Protein AF-A0A820IT41-F1 (afdb_monomer_lite)

Radius of gyration: 41.05 Å; chains: 1; bounding box: 83×33×156 Å

Secondary structure (DSSP, 8-state):
-----------------------------PPP-THHHHH-TTEEEETTTEEEEHHHHHH--TTSTTHHHHHHHHTTBTTTB-B--GGGSSSTTSHHHHHHHSHHHHHHHHHHHHHHHH--HHHHHHHHHHHHHHHHHHHHHHHHHHHHHHHHTT-TT-S--HHHHHHH--

Organism: NCBI:txid433720

pLDDT: mean 75.23, std 19.8, range [31.2, 95.31]

Foldseek 3Di:
DDDDDDDDDDDDDPDPPPPPPPPPPPVPQDFDDPVLCVVQVQWDQDPVAATAGNLLQVQQDPPPPCNVVCCVVVVCERHPHHDTRCVQQDDCRRPSNVCCPDPSNVVSVVVVVVDVVVPDPVVVVVVVVVVVVVVVVVVVVVVVVVVVVCVVQVNPDDPDCPSVVVVVVD

Sequence (170 aa):
DTPSNINDNTPSNINDNNPLTTTANDSKKRTYQKWYSDSVSWLLYEPNKGGFCRICRDYWKPTTPTYPEMISKTKGAFIMYPFNNWKQAPGPLGRLQKHQDSCYHKIAVENLSFRQQEGSVLQQLFNVNELERQENRERFADLLDAAYFLFKQELPHTTLYSPLLNLLTM

Structure (mmCIF, N/CA/C/O backbone):
data_AF-A0A820IT41-F1
#
_entry.id   AF-A0A820IT41-F1
#
loop_
_atom_site.group_PDB
_atom_site.id
_atom_site.type_symbol
_atom_site.label_atom_id
_atom_site.label_alt_id
_atom_site.label_comp_id
_atom_site.label_asym_id
_atom_site.label_entity_id
_atom_site.label_seq_id
_atom_site.pdbx_PDB_ins_code
_atom_site.Cartn_x
_atom_site.Cartn_y
_atom_site.Cartn_z
_atom_site.occupancy
_atom_site.B_iso_or_equiv
_atom_site.auth_seq_id
_atom_site.auth_comp_id
_atom_site.auth_asym_id
_atom_site.auth_atom_id
_atom_site.pdbx_PDB_model_num
ATOM 1 N N . ASP A 1 1 ? -38.675 -19.968 92.714 1.00 40.75 1 ASP A N 1
ATOM 2 C CA . ASP A 1 1 ? -39.930 -19.335 92.270 1.00 40.75 1 ASP A CA 1
ATOM 3 C C . ASP A 1 1 ? -39.841 -18.906 90.813 1.00 40.75 1 ASP A C 1
ATOM 5 O O . ASP A 1 1 ? -39.199 -17.920 90.481 1.00 40.75 1 ASP A O 1
ATOM 9 N N . THR A 1 2 ? -40.414 -19.721 89.930 1.00 34.22 2 THR A N 1
ATOM 10 C CA . THR A 1 2 ? -40.831 -19.360 88.560 1.00 34.22 2 THR A CA 1
ATOM 11 C C . THR A 1 2 ? -41.966 -18.321 88.621 1.00 34.22 2 THR A C 1
ATOM 13 O O . THR A 1 2 ? -42.714 -18.353 89.600 1.00 34.22 2 THR A O 1
ATOM 16 N N . PRO A 1 3 ? -42.147 -17.432 87.616 1.00 40.62 3 PRO A N 1
ATOM 17 C CA . PRO A 1 3 ? -42.509 -17.874 86.264 1.00 40.62 3 PRO A CA 1
ATOM 18 C C . PRO A 1 3 ? -41.844 -17.142 85.076 1.00 40.62 3 PRO A C 1
ATOM 20 O O . PRO A 1 3 ? -41.800 -15.923 84.995 1.00 40.62 3 PRO A O 1
ATOM 23 N N . SER A 1 4 ? -41.379 -17.973 84.133 1.00 31.20 4 SER A N 1
ATOM 24 C CA . SER A 1 4 ? -41.543 -17.910 82.667 1.00 31.20 4 SER A CA 1
ATOM 25 C C . SER A 1 4 ? -41.590 -16.558 81.938 1.00 31.20 4 SER A C 1
ATOM 27 O O . SER A 1 4 ? -42.597 -15.861 82.002 1.00 31.20 4 SER A O 1
ATOM 29 N N . ASN A 1 5 ? -40.634 -16.348 81.023 1.00 31.41 5 ASN A N 1
ATOM 30 C CA . ASN A 1 5 ? -40.930 -16.434 79.584 1.00 31.41 5 ASN A CA 1
ATOM 31 C C . ASN A 1 5 ? -39.638 -16.658 78.771 1.00 31.41 5 ASN A C 1
ATOM 33 O O . ASN A 1 5 ? -38.716 -15.849 78.839 1.00 31.41 5 ASN A O 1
ATOM 37 N N . ILE A 1 6 ? -39.577 -17.758 78.019 1.00 37.78 6 ILE A N 1
ATOM 38 C CA . ILE A 1 6 ? -38.550 -18.051 77.011 1.00 37.78 6 ILE A CA 1
ATOM 39 C C . ILE A 1 6 ? -39.278 -18.067 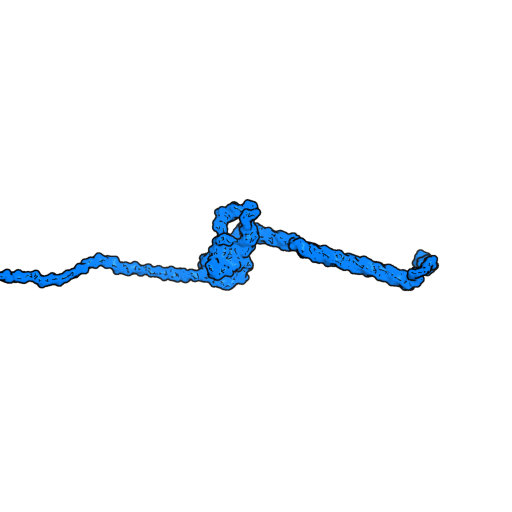75.670 1.00 37.78 6 ILE A C 1
ATOM 41 O O . ILE A 1 6 ? -40.240 -18.815 75.515 1.00 37.78 6 ILE A O 1
ATOM 45 N N . ASN A 1 7 ? -38.797 -17.281 74.709 1.00 38.00 7 ASN A N 1
ATOM 46 C CA . ASN A 1 7 ? -38.552 -17.820 73.378 1.00 38.00 7 ASN A CA 1
ATOM 47 C C . ASN A 1 7 ? -37.518 -16.979 72.627 1.00 38.00 7 ASN A C 1
ATOM 49 O O . ASN A 1 7 ? -37.719 -15.799 72.344 1.00 38.00 7 ASN A O 1
ATOM 53 N N . ASP A 1 8 ? -36.421 -17.664 72.321 1.00 33.84 8 ASP A N 1
ATOM 54 C CA . ASP A 1 8 ? -35.411 -17.337 71.330 1.00 33.84 8 ASP A CA 1
ATOM 55 C C . ASP A 1 8 ? -36.025 -17.172 69.931 1.00 33.84 8 ASP A C 1
ATOM 57 O O . ASP A 1 8 ? -36.916 -17.930 69.540 1.00 33.84 8 ASP A O 1
ATOM 61 N N . ASN A 1 9 ? -35.501 -16.235 69.137 1.00 34.66 9 ASN A N 1
ATOM 62 C CA . ASN A 1 9 ? -34.717 -16.551 67.934 1.00 34.66 9 ASN A CA 1
ATOM 63 C C . ASN A 1 9 ? -34.417 -15.301 67.080 1.00 34.66 9 ASN A C 1
ATOM 65 O O . ASN A 1 9 ? -35.155 -14.322 67.042 1.00 34.66 9 ASN A O 1
ATOM 69 N N . THR A 1 10 ? -33.270 -15.399 66.421 1.00 41.50 10 THR A N 1
ATOM 70 C CA . THR A 1 10 ? -32.426 -14.454 65.669 1.00 41.50 10 THR A CA 1
ATOM 71 C C . THR A 1 10 ? -33.075 -13.820 64.399 1.00 41.50 10 THR A C 1
ATOM 73 O O . THR A 1 10 ? -34.257 -14.023 64.139 1.00 41.50 10 THR A O 1
ATOM 76 N N . PRO A 1 11 ? -32.370 -12.973 63.610 1.00 40.81 11 PRO A N 1
ATOM 77 C CA . PRO A 1 11 ? -32.806 -11.633 63.223 1.00 40.81 11 PRO A CA 1
ATOM 78 C C . PRO A 1 11 ? -33.394 -11.551 61.799 1.00 40.81 11 PRO A C 1
ATOM 80 O O . PRO A 1 11 ? -32.858 -12.115 60.849 1.00 40.81 11 PRO A O 1
ATOM 83 N N . SER A 1 12 ? -34.442 -10.750 61.606 1.00 33.97 12 SER A N 1
ATOM 84 C CA . SER A 1 12 ? -34.948 -10.416 60.265 1.00 33.97 12 SER A CA 1
ATOM 85 C C . SER A 1 12 ? -34.435 -9.040 59.844 1.00 33.97 12 SER A C 1
ATOM 87 O O . SER A 1 12 ? -35.077 -8.021 60.080 1.00 33.97 12 SER A O 1
ATOM 89 N N . ASN A 1 13 ? -33.238 -9.016 59.254 1.00 35.03 13 ASN A N 1
ATOM 90 C CA . ASN A 1 13 ? -32.708 -7.857 58.542 1.00 35.03 13 ASN A CA 1
ATOM 91 C C . ASN A 1 13 ? -33.400 -7.791 57.171 1.00 35.03 13 ASN A C 1
ATOM 93 O O . ASN A 1 13 ? -33.159 -8.637 56.308 1.00 35.03 13 ASN A O 1
ATOM 97 N N . ILE A 1 14 ? -34.306 -6.829 57.005 1.00 37.75 14 ILE A N 1
ATOM 98 C CA . ILE A 1 14 ? -34.959 -6.517 55.733 1.00 37.75 14 ILE A CA 1
ATOM 99 C C . ILE A 1 14 ? -33.889 -5.877 54.848 1.00 37.75 14 ILE A C 1
ATOM 101 O O . ILE A 1 14 ? -33.578 -4.699 54.982 1.00 37.75 14 ILE A O 1
ATOM 105 N N . ASN A 1 15 ? -33.277 -6.688 53.989 1.00 37.91 15 ASN A N 1
ATOM 106 C CA . ASN A 1 15 ? -32.424 -6.213 52.913 1.00 37.91 15 ASN A CA 1
ATOM 107 C C . ASN A 1 15 ? -33.273 -6.245 51.638 1.00 37.91 15 ASN A C 1
ATOM 109 O O . ASN A 1 15 ? -33.666 -7.322 51.181 1.00 37.91 15 ASN A O 1
ATOM 113 N N . ASP A 1 16 ? -33.593 -5.063 51.113 1.00 35.12 16 ASP A N 1
ATOM 114 C CA . ASP A 1 16 ? -34.365 -4.849 49.890 1.00 35.12 16 ASP A CA 1
ATOM 115 C C . ASP A 1 16 ? -33.629 -5.431 48.671 1.00 35.12 16 ASP A C 1
ATOM 117 O O . ASP A 1 16 ? -32.935 -4.741 47.926 1.00 35.12 16 ASP A O 1
ATOM 121 N N . ASN A 1 17 ? -33.792 -6.733 48.442 1.00 37.03 17 ASN A N 1
ATOM 122 C CA . ASN A 1 17 ? -33.398 -7.391 47.204 1.00 37.03 17 ASN A CA 1
ATOM 123 C C . ASN A 1 17 ? -34.535 -7.261 46.189 1.00 37.03 17 ASN A C 1
ATOM 125 O O . ASN A 1 17 ? -35.245 -8.223 45.899 1.00 37.03 17 ASN A O 1
ATOM 129 N N . ASN A 1 18 ? -34.688 -6.067 45.620 1.00 37.47 18 ASN A N 1
ATOM 130 C CA . ASN A 1 18 ? -35.330 -5.951 44.317 1.00 37.47 18 ASN A CA 1
ATOM 131 C C . ASN A 1 18 ? -34.357 -6.546 43.286 1.00 37.47 18 ASN A C 1
ATOM 133 O O . ASN A 1 18 ? -33.245 -6.023 43.145 1.00 37.47 18 ASN A O 1
ATOM 137 N N . PRO A 1 19 ? -34.714 -7.614 42.547 1.00 37.38 19 PRO A N 1
ATOM 138 C CA . PRO A 1 19 ? -33.898 -8.045 41.434 1.00 37.38 19 PRO A CA 1
ATOM 139 C C . PRO A 1 19 ? -34.026 -6.962 40.370 1.00 37.38 19 PRO A C 1
ATOM 141 O O . PRO A 1 19 ? -35.026 -6.865 39.660 1.00 37.38 19 PRO A O 1
ATOM 144 N N . LEU A 1 20 ? -32.999 -6.118 40.291 1.00 37.16 20 LEU A N 1
ATOM 145 C CA . LEU A 1 20 ? -32.732 -5.265 39.152 1.00 37.16 20 LEU A CA 1
ATOM 146 C C . LEU A 1 20 ? -32.662 -6.197 37.940 1.00 37.16 20 LEU A C 1
ATOM 148 O O . LEU A 1 20 ? -31.621 -6.802 37.673 1.00 37.16 20 LEU A O 1
ATOM 152 N N . THR A 1 21 ? -33.783 -6.355 37.234 1.00 35.62 21 THR A N 1
ATOM 153 C CA . THR A 1 21 ? -33.847 -6.976 35.914 1.00 35.62 21 THR A CA 1
ATOM 154 C C . THR A 1 21 ? -33.060 -6.083 34.975 1.00 35.62 21 THR A C 1
ATOM 156 O O . THR A 1 21 ? -33.591 -5.264 34.228 1.00 35.62 21 THR A O 1
ATOM 159 N N . THR A 1 22 ? -31.746 -6.234 35.062 1.00 36.88 22 THR A N 1
ATOM 160 C CA . THR A 1 22 ? -30.800 -5.844 34.047 1.00 36.88 22 THR A CA 1
ATOM 161 C C . THR A 1 22 ? -31.165 -6.738 32.881 1.00 36.88 22 THR A C 1
ATOM 163 O O . THR A 1 22 ? -30.784 -7.906 32.840 1.00 36.88 22 THR A O 1
ATOM 166 N N . THR A 1 23 ? -31.976 -6.228 31.955 1.00 37.16 23 THR A N 1
ATOM 167 C CA . THR A 1 23 ? -32.021 -6.785 30.610 1.00 37.16 23 THR A CA 1
ATOM 168 C C . THR A 1 23 ? -30.597 -6.673 30.097 1.00 37.16 23 THR A C 1
ATOM 170 O O . THR A 1 23 ? -30.162 -5.610 29.644 1.00 37.16 23 THR A O 1
ATOM 173 N N . ALA A 1 24 ? -29.840 -7.752 30.277 1.00 39.38 24 ALA A N 1
ATOM 174 C CA . ALA A 1 24 ? -28.567 -7.962 29.645 1.00 39.38 24 ALA A CA 1
ATOM 175 C C . ALA A 1 24 ? -28.850 -7.884 28.148 1.00 39.38 24 ALA A C 1
ATOM 177 O O . ALA A 1 24 ? -29.255 -8.850 27.507 1.00 39.38 24 ALA A O 1
ATOM 178 N N . ASN A 1 25 ? -28.670 -6.690 27.585 1.00 42.75 25 ASN A N 1
ATOM 179 C CA . ASN A 1 25 ? -28.305 -6.554 26.195 1.00 42.75 25 ASN A CA 1
ATOM 180 C C . ASN A 1 25 ? -26.944 -7.238 26.080 1.00 42.75 25 ASN A C 1
ATOM 182 O O . ASN A 1 25 ? -25.899 -6.580 26.106 1.00 42.75 25 ASN A O 1
ATOM 186 N N . ASP A 1 26 ? -26.968 -8.570 25.985 1.00 46.66 26 ASP A N 1
ATOM 187 C CA . ASP A 1 26 ? -25.870 -9.409 25.539 1.00 46.66 26 ASP A CA 1
ATOM 188 C C . ASP A 1 26 ? -25.590 -9.005 24.101 1.00 46.66 26 ASP A C 1
ATOM 190 O O . ASP A 1 26 ? -26.004 -9.610 23.109 1.00 46.66 26 ASP A O 1
ATOM 194 N N . SER A 1 27 ? -24.915 -7.871 23.987 1.00 55.28 27 SER A N 1
ATOM 195 C CA . SER A 1 27 ? -24.459 -7.314 22.746 1.00 55.28 27 SER A CA 1
ATOM 196 C C . SER A 1 27 ? -23.329 -8.234 22.297 1.00 55.28 27 SER A C 1
ATOM 198 O O . SER A 1 27 ? -22.152 -7.957 22.540 1.00 55.28 27 SER A O 1
ATOM 200 N N . LYS A 1 28 ? -23.690 -9.371 21.686 1.00 57.53 28 LYS A N 1
ATOM 201 C CA . LYS A 1 28 ? -22.761 -10.369 21.152 1.00 57.53 28 LYS A CA 1
ATOM 202 C C . LYS A 1 28 ? -21.621 -9.624 20.476 1.00 57.53 28 LYS A C 1
ATOM 204 O O . LYS A 1 28 ? -21.845 -8.877 19.517 1.00 57.53 28 LYS A O 1
ATOM 209 N N . LYS A 1 29 ? -20.413 -9.714 21.046 1.00 62.50 29 LYS A N 1
ATOM 210 C CA . LYS A 1 29 ? -19.216 -9.125 20.445 1.00 62.50 29 LYS A CA 1
ATOM 211 C C . LYS A 1 29 ? -19.110 -9.739 19.057 1.00 62.50 29 LYS A C 1
ATOM 213 O O . LYS A 1 29 ? -18.839 -10.926 18.941 1.00 62.50 29 LYS A O 1
ATOM 218 N N . ARG A 1 30 ? -19.402 -8.955 18.009 1.00 74.12 30 ARG A N 1
ATOM 219 C CA . ARG A 1 30 ? -19.097 -9.398 16.650 1.00 74.12 30 ARG A CA 1
ATOM 220 C C . ARG A 1 30 ? -17.598 -9.669 16.630 1.00 74.12 30 ARG A C 1
ATOM 222 O O . ARG A 1 30 ? -16.818 -8.851 17.123 1.00 74.12 30 ARG A O 1
ATOM 229 N N . THR A 1 31 ? -17.233 -10.840 16.144 1.00 85.25 31 THR A N 1
ATOM 230 C CA . THR A 1 31 ? -15.853 -11.254 15.925 1.00 85.25 31 THR A CA 1
ATOM 231 C C . THR A 1 31 ? -15.452 -10.924 14.494 1.00 85.25 31 THR A C 1
ATOM 233 O O . THR A 1 31 ? -16.277 -10.499 13.677 1.00 85.25 31 THR A O 1
ATOM 236 N N . TYR A 1 32 ? -14.166 -11.089 14.199 1.00 88.62 32 TYR A N 1
ATOM 237 C CA . TYR A 1 32 ? -13.678 -11.044 12.832 1.00 88.62 32 TYR A CA 1
ATOM 238 C C . TYR A 1 32 ? -14.437 -12.054 11.961 1.00 88.62 32 TYR A C 1
ATOM 240 O O . TYR A 1 32 ? -14.722 -13.174 12.383 1.00 88.62 32 TYR A O 1
ATOM 248 N N . GLN A 1 33 ? -14.756 -11.643 10.739 1.00 88.94 33 GLN A N 1
ATOM 249 C CA . GLN A 1 33 ? -15.342 -12.483 9.705 1.00 88.94 33 GLN A CA 1
ATOM 250 C C . GLN A 1 33 ? -14.442 -12.400 8.475 1.00 88.94 33 GLN A C 1
ATOM 252 O O . GLN A 1 33 ? -13.997 -11.313 8.113 1.00 88.94 33 GLN A O 1
ATOM 257 N N . LYS A 1 34 ? -14.168 -13.545 7.841 1.00 87.44 34 LYS A N 1
ATOM 258 C CA . LYS A 1 34 ? -13.185 -13.647 6.750 1.00 87.44 34 LYS A CA 1
ATOM 259 C C . LYS A 1 34 ? -13.476 -12.695 5.585 1.00 87.44 34 LYS A C 1
ATOM 261 O O . LYS A 1 34 ? -12.553 -12.076 5.070 1.00 87.44 34 LYS A O 1
ATOM 266 N N . TRP A 1 35 ? -14.756 -12.495 5.272 1.00 88.06 35 TRP A N 1
ATOM 267 C CA . TRP A 1 35 ? -15.182 -11.592 4.206 1.00 88.06 35 TRP A CA 1
ATOM 268 C C . TRP A 1 35 ? -14.731 -10.140 4.413 1.00 88.06 35 TRP A C 1
ATOM 270 O O . TRP A 1 35 ? -14.639 -9.408 3.434 1.00 88.06 35 TRP A O 1
ATOM 280 N N . TYR A 1 36 ? -14.405 -9.702 5.641 1.00 89.19 36 TYR A N 1
ATOM 281 C CA . TYR A 1 36 ? -13.828 -8.370 5.843 1.00 89.19 36 TYR A CA 1
ATOM 282 C C . TYR A 1 36 ? -12.518 -8.218 5.070 1.00 89.19 36 TYR A C 1
ATOM 284 O O . TYR A 1 36 ? -12.354 -7.224 4.371 1.00 89.19 36 TYR A O 1
ATOM 292 N N . SER A 1 37 ? -11.620 -9.203 5.146 1.00 85.81 37 SER A N 1
ATOM 293 C CA . SER A 1 37 ? -10.369 -9.186 4.379 1.00 85.81 37 SER A CA 1
ATOM 294 C C . SER A 1 37 ? -10.591 -9.411 2.885 1.00 85.81 37 SER A C 1
ATOM 296 O O . SER A 1 37 ? -9.833 -8.872 2.087 1.00 85.81 37 SER A O 1
ATOM 298 N N . ASP A 1 38 ? -11.651 -10.126 2.496 1.00 86.81 38 ASP A N 1
ATOM 299 C CA . ASP A 1 38 ? -12.011 -10.272 1.078 1.00 86.81 38 ASP A CA 1
ATOM 300 C C . ASP A 1 38 ? -12.525 -8.940 0.492 1.00 86.81 38 ASP A C 1
ATOM 302 O O . ASP A 1 38 ? -12.230 -8.600 -0.649 1.00 86.81 38 ASP A O 1
ATOM 306 N N . SER A 1 39 ? -13.260 -8.152 1.287 1.00 86.06 39 SER A N 1
ATOM 307 C CA . SER A 1 39 ? -13.780 -6.835 0.883 1.00 86.06 39 SER A CA 1
ATOM 308 C C . SER A 1 39 ? -12.755 -5.703 0.989 1.00 86.06 39 SER A C 1
ATOM 310 O O . SER A 1 39 ? -12.887 -4.6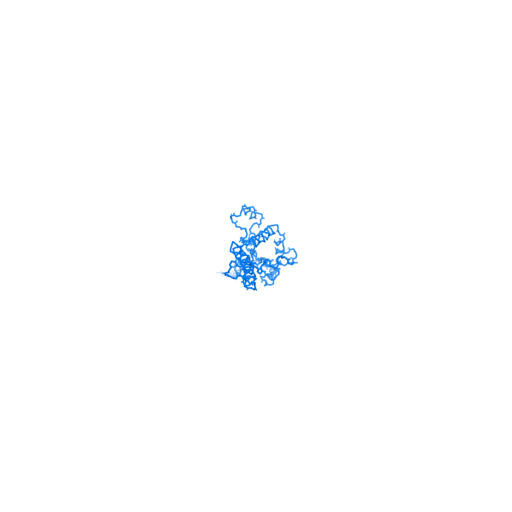83 0.316 1.00 86.06 39 SER A O 1
ATOM 312 N N . VAL A 1 40 ? -11.738 -5.865 1.839 1.00 89.50 40 VAL A N 1
ATOM 313 C CA . VAL A 1 40 ? -10.769 -4.821 2.177 1.00 89.50 40 VAL A CA 1
ATOM 314 C C . VAL A 1 40 ? -9.355 -5.391 2.088 1.00 89.50 40 VAL A C 1
ATOM 316 O O . VAL A 1 40 ? -8.825 -5.950 3.049 1.00 89.50 40 VAL A O 1
ATOM 319 N N . SER A 1 41 ? -8.715 -5.200 0.933 1.00 89.50 41 SER A N 1
ATOM 320 C CA . SER A 1 41 ? -7.426 -5.821 0.582 1.00 89.50 41 SER A CA 1
ATOM 321 C C . SER A 1 41 ? -6.250 -5.441 1.491 1.00 89.50 41 SER A C 1
ATOM 323 O O . SER A 1 41 ? -5.267 -6.176 1.580 1.00 89.50 41 SER A O 1
ATOM 325 N N . TRP A 1 42 ? -6.326 -4.305 2.190 1.00 93.50 42 TRP A N 1
ATOM 326 C CA . TRP A 1 42 ? -5.284 -3.855 3.117 1.00 93.50 42 TRP A CA 1
ATOM 327 C C . TRP A 1 42 ? -5.409 -4.449 4.529 1.00 93.50 42 TRP A C 1
ATOM 329 O O . TRP A 1 42 ? -4.476 -4.297 5.329 1.00 93.50 42 TRP A O 1
ATOM 339 N N . LEU A 1 43 ? -6.538 -5.090 4.861 1.00 94.62 43 LEU A N 1
ATOM 340 C CA . LEU A 1 43 ? -6.831 -5.582 6.206 1.00 94.62 43 LEU A CA 1
ATOM 341 C C . LEU A 1 43 ? -6.067 -6.877 6.503 1.00 94.62 43 LEU A C 1
ATOM 343 O O . LEU A 1 43 ? -6.370 -7.943 5.966 1.00 94.62 43 LEU A O 1
ATOM 347 N N . LEU A 1 44 ? -5.131 -6.790 7.443 1.00 93.56 44 LEU A N 1
ATOM 348 C CA . LEU A 1 44 ? -4.410 -7.925 8.004 1.00 93.56 44 LEU A CA 1
ATOM 349 C C . LEU A 1 44 ? -5.028 -8.306 9.352 1.00 93.56 44 LEU A C 1
ATOM 351 O O . LEU A 1 44 ? -4.990 -7.512 10.288 1.00 93.56 44 LEU A O 1
ATOM 355 N N . TYR A 1 45 ? -5.566 -9.516 9.477 1.00 93.62 45 TYR A N 1
ATOM 356 C CA . TYR A 1 45 ? -6.073 -10.018 10.753 1.00 93.62 45 TYR A CA 1
ATOM 357 C C . TYR A 1 45 ? -5.045 -10.915 11.447 1.00 93.62 45 TYR A C 1
ATOM 359 O O . TYR A 1 45 ? -4.623 -11.931 10.901 1.00 93.62 45 TYR A O 1
ATOM 367 N N . GLU A 1 46 ? -4.674 -10.554 12.674 1.00 92.31 46 GLU A N 1
ATOM 368 C CA . GLU A 1 46 ? -3.863 -11.382 13.567 1.00 92.31 46 GLU A CA 1
ATOM 369 C C . GLU A 1 46 ? -4.780 -11.941 14.677 1.00 92.31 46 GLU A C 1
ATOM 371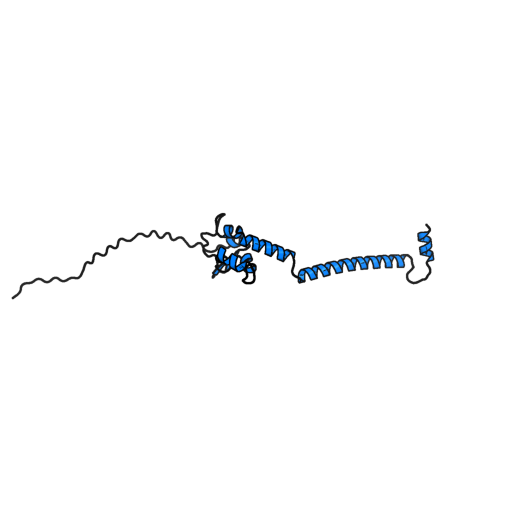 O O . GLU A 1 46 ? -5.266 -11.148 15.490 1.00 92.31 46 GLU A O 1
ATOM 376 N N . PRO A 1 47 ? -5.022 -13.269 14.761 1.00 86.75 47 PRO A N 1
ATOM 377 C CA . PRO A 1 47 ? -6.041 -13.864 15.641 1.00 86.75 47 PRO A CA 1
ATOM 378 C C . PRO A 1 47 ? -6.002 -13.406 17.103 1.00 86.75 47 PRO A C 1
ATOM 380 O O . PRO A 1 47 ? -7.045 -13.176 17.710 1.00 86.75 47 PRO A O 1
ATOM 383 N N . ASN A 1 48 ? -4.798 -13.201 17.641 1.00 86.31 48 ASN A N 1
ATOM 384 C CA . ASN A 1 48 ? -4.579 -12.843 19.044 1.00 86.31 48 ASN A CA 1
ATOM 385 C C . ASN A 1 48 ? -4.434 -11.333 19.288 1.00 86.31 48 ASN A C 1
ATOM 387 O O . ASN A 1 48 ? -4.277 -10.917 20.433 1.00 86.31 48 ASN A O 1
ATOM 391 N N . LYS A 1 49 ? -4.448 -10.508 18.235 1.00 89.38 49 LYS A N 1
ATOM 392 C CA . LYS A 1 49 ? -4.238 -9.057 18.356 1.00 89.38 49 LYS A CA 1
ATOM 393 C C . LYS A 1 49 ? -5.404 -8.244 17.807 1.00 89.38 49 LYS A C 1
ATOM 395 O O . LYS A 1 49 ? -5.810 -7.284 18.457 1.00 89.38 49 LYS A O 1
ATOM 400 N N . GLY A 1 50 ? -5.933 -8.621 16.643 1.00 91.75 50 GLY A N 1
ATOM 401 C CA . GLY A 1 50 ? -6.993 -7.911 15.930 1.00 91.75 50 GLY A CA 1
ATOM 402 C C . GLY A 1 50 ? -6.616 -7.541 14.496 1.00 91.75 50 GLY A C 1
ATOM 403 O O . GLY A 1 50 ? -5.724 -8.136 13.895 1.00 91.75 50 GLY A O 1
ATOM 404 N N . GLY A 1 51 ? -7.337 -6.573 13.933 1.00 93.94 51 GLY A N 1
ATOM 405 C CA . GLY A 1 51 ? -7.145 -6.086 12.568 1.00 93.94 51 GLY A CA 1
ATOM 406 C C . GLY A 1 51 ? -6.130 -4.947 12.471 1.00 93.94 51 GLY A C 1
ATOM 407 O O . GLY A 1 51 ? -6.222 -3.956 13.192 1.00 93.94 51 GLY A O 1
ATOM 408 N N . PHE A 1 52 ? -5.207 -5.052 11.529 1.00 95.31 52 PHE A N 1
ATOM 409 C CA . PHE A 1 52 ? -4.230 -4.029 11.176 1.00 95.31 52 PHE A CA 1
ATOM 410 C C . PHE A 1 52 ? -4.380 -3.625 9.716 1.00 95.31 52 PHE A C 1
ATOM 412 O O . PHE A 1 52 ? -4.942 -4.357 8.903 1.00 95.31 52 PHE A O 1
ATOM 419 N N . CYS A 1 53 ? -3.825 -2.469 9.374 1.00 95.12 53 CYS A N 1
ATOM 420 C CA . CYS A 1 53 ? -3.637 -2.073 7.994 1.00 95.12 53 CYS A CA 1
ATOM 421 C C . CYS A 1 53 ? -2.204 -2.364 7.570 1.00 95.12 53 CYS A C 1
ATOM 423 O O . CYS A 1 53 ? -1.268 -1.721 8.050 1.00 95.12 53 CYS A O 1
ATOM 425 N N . ARG A 1 54 ? -2.034 -3.326 6.655 1.00 93.94 54 ARG A N 1
ATOM 426 C CA . ARG A 1 54 ? -0.716 -3.719 6.142 1.00 93.94 54 ARG A CA 1
ATOM 427 C C . ARG A 1 54 ? 0.011 -2.530 5.511 1.00 93.94 54 ARG A C 1
ATOM 429 O O . ARG A 1 54 ? 1.155 -2.266 5.853 1.00 93.94 54 ARG A O 1
ATOM 436 N N . ILE A 1 55 ? -0.687 -1.776 4.660 1.00 93.75 55 ILE A N 1
ATOM 437 C CA . ILE A 1 55 ? -0.124 -0.635 3.923 1.00 93.75 55 ILE A CA 1
ATOM 438 C C . ILE A 1 55 ? 0.362 0.445 4.893 1.00 93.75 55 ILE A C 1
ATOM 440 O O . ILE A 1 55 ? 1.510 0.881 4.833 1.00 93.75 55 ILE A O 1
ATOM 444 N N . CYS A 1 56 ? -0.493 0.844 5.836 1.00 93.88 56 CYS A N 1
ATOM 445 C CA . CYS A 1 56 ? -0.139 1.857 6.820 1.00 93.88 56 CYS A CA 1
ATOM 446 C C . CYS A 1 56 ? 0.998 1.394 7.736 1.00 93.88 56 CYS A C 1
ATOM 448 O O . CYS A 1 56 ? 1.872 2.197 8.047 1.00 93.88 56 CYS A O 1
ATOM 450 N N . ARG A 1 57 ? 1.020 0.121 8.146 1.00 91.94 57 ARG A N 1
ATOM 451 C CA . ARG A 1 57 ? 2.090 -0.427 8.991 1.00 91.94 57 ARG A CA 1
ATOM 452 C C . ARG A 1 57 ? 3.445 -0.446 8.283 1.00 91.94 57 ARG A C 1
ATOM 454 O O . ARG A 1 57 ? 4.465 -0.188 8.917 1.00 91.94 57 ARG A O 1
ATOM 461 N N . ASP A 1 58 ? 3.452 -0.726 6.985 1.00 90.12 58 ASP A N 1
ATOM 462 C CA . ASP A 1 58 ? 4.681 -0.782 6.193 1.00 90.12 58 ASP A CA 1
ATOM 463 C C . ASP A 1 58 ? 5.220 0.620 5.860 1.00 90.12 58 ASP A C 1
ATOM 465 O O . ASP A 1 58 ? 6.438 0.814 5.793 1.00 90.12 58 ASP A O 1
ATOM 469 N N . TYR A 1 59 ? 4.334 1.602 5.673 1.00 90.56 59 TYR A N 1
ATOM 470 C CA . TYR A 1 59 ? 4.706 2.970 5.306 1.00 90.56 59 TYR A CA 1
ATOM 471 C C . TYR A 1 59 ? 5.068 3.854 6.511 1.00 90.56 59 TYR A C 1
ATOM 473 O O . TYR A 1 59 ? 6.082 4.558 6.502 1.00 90.56 59 TYR A O 1
ATOM 481 N N . TRP A 1 60 ? 4.251 3.825 7.563 1.00 91.75 60 TRP A N 1
ATOM 482 C CA . TRP A 1 60 ? 4.406 4.695 8.724 1.00 91.75 60 TRP A CA 1
ATOM 483 C C . TRP A 1 60 ? 5.363 4.081 9.743 1.00 91.75 60 TRP A C 1
ATOM 485 O O . TRP A 1 60 ? 4.948 3.415 10.691 1.00 91.75 60 TRP A O 1
ATOM 495 N N . LYS A 1 61 ? 6.657 4.332 9.551 1.00 89.12 61 LYS A N 1
ATOM 496 C CA . LYS A 1 61 ? 7.721 3.906 10.467 1.00 89.12 61 LYS A CA 1
ATOM 497 C C . LYS A 1 61 ? 8.255 5.098 11.261 1.00 89.12 61 LYS A C 1
ATOM 499 O O . LYS A 1 61 ? 8.169 6.218 10.767 1.00 89.12 61 LYS A O 1
ATOM 504 N N . PRO A 1 62 ? 8.891 4.882 12.426 1.00 87.69 62 PRO A N 1
ATOM 505 C CA . PRO A 1 62 ? 9.540 5.955 13.186 1.00 87.69 62 PRO A CA 1
ATOM 506 C C . PRO A 1 62 ? 10.558 6.781 12.386 1.00 87.69 62 PRO A C 1
ATOM 508 O O . PRO A 1 62 ? 10.838 7.918 12.737 1.00 87.69 62 PRO A O 1
ATOM 511 N N . THR A 1 63 ? 11.097 6.219 11.302 1.00 85.38 63 THR A N 1
ATOM 512 C CA . THR A 1 63 ? 12.023 6.887 10.380 1.00 85.38 63 THR A CA 1
ATOM 513 C C . THR A 1 63 ? 11.336 7.830 9.389 1.00 85.38 63 THR A C 1
ATOM 515 O O . THR A 1 63 ? 12.014 8.597 8.714 1.00 85.38 63 THR A O 1
ATOM 518 N N . THR A 1 64 ? 10.011 7.761 9.240 1.00 84.75 64 THR A N 1
ATOM 519 C CA . THR A 1 64 ? 9.253 8.632 8.336 1.00 84.75 64 THR A CA 1
ATOM 520 C C . THR A 1 64 ? 9.101 10.012 8.994 1.00 84.75 64 THR A C 1
ATOM 522 O O . THR A 1 64 ? 8.573 10.077 10.104 1.00 84.75 64 THR A O 1
ATOM 525 N N . PRO A 1 65 ? 9.495 11.129 8.348 1.00 86.31 65 PRO A N 1
ATOM 526 C CA . PRO A 1 65 ? 9.503 12.459 8.977 1.00 86.31 65 PRO A CA 1
ATOM 527 C C . PRO A 1 65 ? 8.153 12.891 9.566 1.00 86.31 65 PRO A C 1
ATOM 529 O O . PRO A 1 65 ? 8.085 13.520 10.617 1.00 86.31 65 PRO A O 1
ATOM 532 N N . THR A 1 66 ? 7.058 12.502 8.914 1.00 87.94 66 THR A N 1
ATOM 533 C CA . THR A 1 66 ? 5.678 12.820 9.308 1.00 87.94 66 THR A CA 1
ATOM 534 C C . THR A 1 66 ? 5.064 11.800 10.277 1.00 87.94 66 THR A C 1
ATOM 536 O O . THR A 1 66 ? 3.899 11.929 10.659 1.00 87.94 66 THR A O 1
ATOM 539 N N . TYR A 1 67 ? 5.826 10.791 10.721 1.00 89.38 67 TYR A N 1
ATOM 540 C CA . TYR A 1 67 ? 5.353 9.756 11.647 1.00 89.38 67 TYR A CA 1
ATOM 541 C C . TYR A 1 67 ? 4.854 10.308 12.992 1.00 89.38 67 TYR A C 1
ATOM 543 O O . TYR A 1 67 ? 3.748 9.928 13.386 1.00 89.38 67 TYR A O 1
ATOM 551 N N . PRO A 1 68 ? 5.573 11.213 13.694 1.00 90.12 68 PRO A N 1
ATOM 552 C CA . PRO A 1 68 ? 5.115 11.715 14.992 1.00 90.12 68 PRO A CA 1
ATOM 553 C C . PRO A 1 68 ? 3.777 12.458 14.896 1.00 90.12 68 PRO A C 1
ATOM 555 O O . PRO A 1 68 ? 2.897 12.281 15.739 1.00 90.12 68 PRO A O 1
ATOM 558 N N . GLU A 1 69 ? 3.596 13.248 13.835 1.00 91.06 69 GLU A N 1
ATOM 559 C CA . GLU A 1 69 ? 2.353 13.976 13.571 1.00 91.06 69 GLU A CA 1
ATOM 560 C C . GLU A 1 69 ? 1.199 13.024 13.231 1.00 91.06 69 GLU A C 1
ATOM 562 O O . GLU A 1 69 ? 0.087 13.159 13.745 1.00 91.06 69 GLU A O 1
ATOM 567 N N . MET A 1 70 ? 1.453 12.027 12.383 1.00 91.00 70 MET A N 1
ATOM 568 C CA . MET A 1 70 ? 0.435 11.048 12.020 1.00 91.00 70 MET A CA 1
ATOM 569 C C . MET A 1 70 ? -0.001 10.225 13.237 1.00 91.00 70 MET A C 1
ATOM 571 O O . MET A 1 70 ? -1.203 10.048 13.449 1.00 91.00 70 MET A O 1
ATOM 575 N N . ILE A 1 71 ? 0.935 9.764 14.075 1.00 91.75 71 ILE A N 1
ATOM 576 C CA . ILE A 1 71 ? 0.602 9.023 15.300 1.00 91.75 71 ILE A CA 1
ATOM 577 C C . ILE A 1 71 ? -0.192 9.893 16.273 1.00 91.75 71 ILE A C 1
ATOM 579 O O . ILE A 1 71 ? -1.165 9.399 16.843 1.00 91.75 71 ILE A O 1
ATOM 583 N N . SER A 1 72 ? 0.15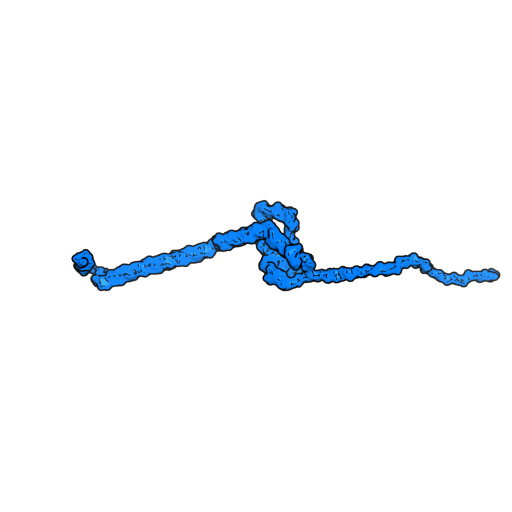2 11.172 16.448 1.00 90.69 72 SER A N 1
ATOM 584 C CA . SER A 1 72 ? -0.590 12.048 17.365 1.00 90.69 72 SER A CA 1
ATOM 585 C C . SER A 1 72 ? -2.037 12.270 16.905 1.00 90.69 72 SER A C 1
ATOM 587 O O . SER A 1 72 ? -2.962 12.183 17.717 1.00 90.69 72 SER A O 1
ATOM 589 N N . LYS A 1 73 ? -2.262 12.455 15.597 1.00 91.00 73 LYS A N 1
ATOM 590 C CA . LYS A 1 73 ? -3.600 12.678 15.022 1.00 91.00 73 LYS A CA 1
ATOM 591 C C . LYS A 1 73 ? -4.444 11.405 14.925 1.00 91.00 73 LYS A C 1
ATOM 593 O O . LYS A 1 73 ? -5.640 11.434 15.208 1.00 91.00 73 LYS A O 1
ATOM 598 N N . THR A 1 74 ? -3.845 10.277 14.549 1.00 88.75 74 THR A N 1
ATOM 599 C CA . THR A 1 74 ? -4.562 8.996 14.371 1.00 88.75 74 THR A CA 1
ATOM 600 C C . THR A 1 74 ? -4.597 8.136 15.631 1.00 88.75 74 THR A C 1
ATOM 602 O O . THR A 1 74 ? -5.283 7.111 15.663 1.00 88.75 74 THR A O 1
ATOM 605 N N . LYS A 1 75 ? -3.830 8.520 16.658 1.00 91.00 75 LYS A N 1
ATOM 606 C CA . LYS A 1 75 ? -3.549 7.717 17.854 1.00 91.00 75 LYS A CA 1
ATOM 607 C C . LYS A 1 75 ? -2.962 6.340 17.521 1.00 91.00 75 LYS A C 1
ATOM 609 O O . LYS A 1 75 ? -3.126 5.413 18.304 1.00 91.00 75 LYS A O 1
ATOM 614 N N . GLY A 1 76 ? -2.332 6.175 16.354 1.00 88.81 76 GLY A N 1
ATOM 615 C CA . GLY A 1 76 ? -1.745 4.905 15.910 1.00 88.81 76 GLY A CA 1
ATOM 616 C C . GLY A 1 76 ? -2.760 3.804 15.577 1.00 88.81 76 GLY A C 1
ATOM 617 O O . GLY A 1 76 ? -2.410 2.620 15.613 1.00 88.81 76 GLY A O 1
ATOM 618 N N . ALA A 1 77 ? -4.014 4.160 15.278 1.00 92.12 77 ALA A N 1
ATOM 619 C CA . ALA A 1 77 ? -5.049 3.196 14.905 1.00 92.12 77 ALA A CA 1
ATOM 620 C C . ALA A 1 77 ? -4.653 2.383 13.657 1.00 92.12 77 ALA A C 1
ATOM 622 O O . ALA A 1 77 ? -4.152 2.942 12.685 1.00 92.12 77 ALA A O 1
ATOM 623 N N . PHE A 1 78 ? -4.907 1.069 13.682 1.00 93.31 78 PHE A N 1
ATOM 624 C CA . PHE A 1 78 ? -4.568 0.103 12.621 1.00 93.31 78 PHE A CA 1
ATOM 625 C C . PHE A 1 78 ? -3.065 -0.107 12.359 1.00 93.31 78 PHE A C 1
ATOM 627 O O . PHE A 1 78 ? -2.721 -0.928 11.509 1.00 93.31 78 PHE A O 1
ATOM 634 N N . ILE A 1 79 ? -2.174 0.575 13.087 1.00 91.94 79 ILE A N 1
ATOM 635 C CA . ILE A 1 79 ? -0.714 0.436 12.964 1.00 91.94 79 ILE A CA 1
ATOM 636 C C . ILE A 1 79 ? -0.146 -0.127 14.265 1.00 91.94 79 ILE A C 1
ATOM 638 O O . ILE A 1 79 ? 0.296 -1.271 14.307 1.00 91.94 79 ILE A O 1
ATOM 642 N N . MET A 1 80 ? -0.199 0.674 15.332 1.00 90.31 80 MET A N 1
ATOM 643 C CA . MET A 1 80 ? 0.252 0.283 16.668 1.00 90.31 80 MET A CA 1
ATOM 644 C C . MET A 1 80 ? -0.867 -0.423 17.422 1.00 90.31 80 MET A C 1
ATOM 646 O O . MET A 1 80 ? -0.644 -1.439 18.077 1.00 90.31 80 MET A O 1
ATOM 650 N N . TYR A 1 81 ? -2.085 0.107 17.295 1.00 92.50 81 TYR A N 1
ATOM 651 C CA . TYR A 1 81 ? -3.248 -0.418 17.990 1.00 92.50 81 TYR A CA 1
ATOM 652 C C . TYR A 1 81 ? -4.150 -1.183 17.024 1.00 92.50 81 TYR A C 1
ATOM 654 O O . TYR A 1 81 ? -4.695 -0.581 16.088 1.00 92.50 81 TYR A O 1
ATOM 662 N N . PRO A 1 82 ? -4.337 -2.494 17.249 1.00 92.31 82 PRO A N 1
ATOM 663 C CA . PRO A 1 82 ? -5.220 -3.294 16.426 1.00 92.31 82 PRO A CA 1
ATOM 664 C C . PRO A 1 82 ? -6.675 -2.867 16.586 1.00 92.31 82 PRO A C 1
ATOM 666 O O . PRO A 1 82 ? -7.164 -2.531 17.669 1.00 92.31 82 PRO A O 1
ATOM 669 N N . PHE A 1 83 ? -7.403 -2.956 15.487 1.00 92.31 83 PHE A N 1
ATOM 670 C CA . PHE A 1 83 ? -8.841 -2.831 15.469 1.00 92.31 83 PHE A CA 1
ATOM 671 C C . PHE A 1 83 ? -9.498 -4.128 15.953 1.00 92.31 83 PHE A C 1
ATOM 673 O O . PHE A 1 83 ? -9.362 -5.183 15.340 1.00 92.31 83 PHE A O 1
ATOM 680 N N . ASN A 1 84 ? -10.246 -4.029 17.051 1.00 90.38 84 ASN A N 1
ATOM 681 C CA . ASN A 1 84 ? -10.920 -5.168 17.685 1.00 90.38 84 ASN A CA 1
ATOM 682 C C . ASN A 1 84 ? -12.447 -5.041 17.724 1.00 90.38 84 ASN A C 1
ATOM 684 O O . ASN A 1 84 ? -13.153 -6.006 18.014 1.00 90.38 84 ASN A O 1
ATOM 688 N N . ASN A 1 85 ? -12.986 -3.851 17.448 1.00 88.94 85 ASN A N 1
ATOM 689 C CA . ASN A 1 85 ? -14.416 -3.593 17.575 1.00 88.94 85 ASN A CA 1
ATOM 690 C C . ASN A 1 85 ? -15.169 -3.898 16.274 1.00 88.94 85 ASN A C 1
ATOM 692 O O . ASN A 1 85 ? -15.673 -2.992 15.608 1.00 88.94 85 ASN A O 1
ATOM 696 N N . TRP A 1 86 ? -15.293 -5.182 15.932 1.00 88.81 86 TRP A N 1
ATOM 697 C CA . TRP A 1 86 ? -15.917 -5.624 14.677 1.00 88.81 86 TRP A CA 1
ATOM 698 C C . TRP A 1 86 ? -17.409 -5.295 14.555 1.00 88.81 86 TRP A C 1
ATOM 700 O O . TRP A 1 86 ? -17.967 -5.371 13.464 1.00 88.81 86 TRP A O 1
ATOM 710 N N . LYS A 1 87 ? -18.070 -4.855 15.636 1.00 86.12 87 LYS A N 1
ATOM 711 C CA . LYS A 1 87 ? -19.427 -4.288 15.547 1.00 86.12 87 LYS A CA 1
ATOM 712 C C . LYS A 1 87 ? -19.460 -3.007 14.717 1.00 86.12 87 LYS A C 1
ATOM 714 O O . LYS A 1 87 ? -20.467 -2.727 14.083 1.00 86.12 87 LYS A O 1
ATOM 719 N N . GLN A 1 88 ? -18.362 -2.253 14.721 1.00 85.50 88 GLN A N 1
ATOM 720 C CA . GLN A 1 88 ? -18.207 -1.000 13.982 1.00 85.50 88 GLN A CA 1
ATOM 721 C C . GLN A 1 88 ? -17.463 -1.193 12.652 1.00 85.50 88 GLN A C 1
ATOM 723 O O . GLN A 1 88 ? -17.070 -0.206 12.040 1.00 85.50 88 GLN A O 1
ATOM 728 N N . ALA A 1 89 ? -17.207 -2.433 12.225 1.00 85.00 89 ALA A N 1
ATOM 729 C CA . ALA A 1 89 ? -16.506 -2.717 10.976 1.00 85.00 89 ALA A CA 1
ATOM 730 C C . ALA A 1 89 ? -17.348 -2.481 9.706 1.00 85.00 89 ALA A C 1
ATOM 732 O O . ALA A 1 89 ? -16.830 -1.822 8.804 1.00 85.00 89 ALA A O 1
ATOM 733 N N . PRO A 1 90 ? -18.597 -2.986 9.602 1.00 81.69 90 PRO A N 1
ATOM 734 C CA . PRO A 1 90 ? -19.320 -3.001 8.334 1.00 81.69 90 PRO A CA 1
ATOM 735 C C . PRO A 1 90 ? -19.959 -1.653 7.978 1.00 81.69 90 PRO A C 1
ATOM 737 O O . PRO A 1 90 ? -20.317 -0.862 8.852 1.00 81.69 90 PRO A O 1
ATOM 740 N N . GLY A 1 91 ? -20.190 -1.464 6.677 1.00 81.31 91 GLY A N 1
ATOM 741 C CA . GLY A 1 91 ? -20.982 -0.371 6.118 1.00 81.31 91 GLY A CA 1
ATOM 742 C C . GLY A 1 91 ? -20.181 0.889 5.760 1.00 81.31 91 GLY A C 1
ATOM 743 O O . GLY A 1 91 ? -19.021 1.029 6.149 1.00 81.31 91 GLY A O 1
ATOM 744 N N . PRO A 1 92 ? -20.814 1.841 5.051 1.00 79.62 92 PRO A N 1
ATOM 745 C CA . PRO A 1 92 ? -20.160 3.047 4.530 1.00 79.62 92 PRO A CA 1
ATOM 746 C C . PRO A 1 92 ? -19.664 3.998 5.630 1.00 79.62 92 PRO A C 1
ATOM 748 O O . PRO A 1 92 ? -18.716 4.749 5.439 1.00 79.62 92 PRO A O 1
ATOM 751 N N . LEU A 1 93 ? -20.272 3.944 6.818 1.00 83.56 93 LEU A N 1
ATOM 752 C CA . LEU A 1 93 ? -19.844 4.707 7.997 1.00 83.56 93 LEU A CA 1
ATOM 753 C C . LEU A 1 93 ? -18.998 3.875 8.975 1.00 83.56 93 LEU A C 1
ATOM 755 O O . LEU A 1 93 ? -18.650 4.359 10.062 1.00 83.56 93 LEU A O 1
ATOM 759 N N . GLY A 1 94 ? -18.686 2.631 8.601 1.00 88.75 94 GLY A N 1
ATOM 760 C CA . GLY A 1 94 ? -17.870 1.707 9.373 1.00 88.75 94 GLY A CA 1
ATOM 761 C C . GLY A 1 94 ? -16.428 2.191 9.508 1.00 88.75 94 GLY A C 1
ATOM 762 O O . GLY A 1 94 ? -15.925 2.993 8.720 1.00 88.75 94 GLY A O 1
ATOM 763 N N . ARG A 1 95 ? -15.730 1.702 10.533 1.00 91.19 95 ARG A N 1
ATOM 764 C CA . ARG A 1 95 ? -14.332 2.066 10.796 1.00 91.19 95 ARG A CA 1
ATOM 765 C C . ARG A 1 95 ? -13.381 1.613 9.694 1.00 91.19 95 ARG A C 1
ATOM 767 O O . ARG A 1 95 ? -12.377 2.285 9.496 1.00 91.19 95 ARG A O 1
ATOM 774 N N . LEU A 1 96 ? -13.685 0.511 9.004 1.00 92.44 96 LEU A N 1
ATOM 775 C CA . LEU A 1 96 ? -12.871 0.045 7.880 1.00 92.44 96 LEU A CA 1
ATOM 776 C C . LEU A 1 96 ? -12.956 1.040 6.717 1.00 92.44 96 LEU A C 1
ATOM 778 O O . LEU A 1 96 ? -11.928 1.551 6.287 1.00 92.44 96 LEU A O 1
ATOM 782 N N . GLN A 1 97 ? -14.171 1.421 6.311 1.00 92.31 97 GLN A N 1
ATOM 783 C CA . GLN A 1 97 ? -14.372 2.414 5.254 1.00 92.31 97 GLN A CA 1
ATOM 784 C C . GLN A 1 97 ? -13.768 3.777 5.628 1.00 92.31 97 GLN A C 1
ATOM 786 O O . GLN A 1 97 ? -12.996 4.349 4.868 1.00 92.31 97 GLN A O 1
ATOM 791 N N . LYS A 1 98 ? -14.007 4.258 6.855 1.00 93.06 98 LYS A N 1
ATOM 792 C CA . LYS A 1 98 ? -13.412 5.517 7.342 1.00 93.06 98 LYS A CA 1
ATOM 793 C C . LYS A 1 98 ? -11.885 5.506 7.338 1.00 93.06 98 LYS A C 1
ATOM 795 O O . LYS A 1 98 ? -11.273 6.543 7.100 1.00 93.06 98 LYS A O 1
ATOM 800 N N . HIS A 1 99 ? -11.266 4.365 7.640 1.00 94.00 99 HIS A N 1
ATOM 801 C CA . HIS A 1 99 ? -9.817 4.232 7.536 1.00 94.00 99 HIS A CA 1
ATOM 802 C C . HIS A 1 99 ? -9.369 4.318 6.077 1.00 94.00 99 HIS A C 1
ATOM 804 O O . HIS A 1 99 ? -8.469 5.099 5.777 1.00 94.00 99 HIS A O 1
ATOM 810 N N . GLN A 1 100 ? -10.025 3.576 5.184 1.00 93.06 100 GLN A N 1
ATOM 811 C CA . GLN A 1 100 ? -9.736 3.586 3.751 1.00 93.06 100 GLN A CA 1
ATOM 812 C C . GLN A 1 100 ? -9.855 4.992 3.141 1.00 93.06 100 GLN A C 1
ATOM 814 O O . GLN A 1 100 ? -9.011 5.394 2.342 1.00 93.06 100 GLN A O 1
ATOM 819 N N . ASP A 1 101 ? -10.837 5.775 3.583 1.00 93.19 101 ASP A N 1
ATOM 820 C CA . ASP A 1 101 ? -11.057 7.140 3.100 1.00 93.19 101 ASP A CA 1
ATOM 821 C C . ASP A 1 101 ? -10.159 8.193 3.769 1.00 93.19 101 ASP A C 1
ATOM 823 O O . ASP A 1 101 ? -10.103 9.339 3.307 1.00 93.19 101 ASP A O 1
ATOM 827 N N . SER A 1 102 ? -9.440 7.825 4.835 1.00 93.44 102 SER A N 1
ATOM 828 C CA . SER A 1 102 ? -8.586 8.749 5.585 1.00 93.44 102 SER A CA 1
ATOM 829 C C . SER A 1 102 ? -7.397 9.242 4.757 1.00 93.44 102 SER A C 1
ATOM 831 O O . SER A 1 102 ? -6.794 8.493 3.986 1.00 93.44 102 SER A O 1
ATOM 833 N N . CYS A 1 103 ? -7.006 10.505 4.963 1.00 93.81 103 CYS A N 1
ATOM 834 C CA . CYS A 1 103 ? -5.867 11.104 4.263 1.00 93.81 103 CYS A CA 1
ATOM 835 C C . CYS A 1 103 ? -4.568 10.309 4.473 1.00 93.81 103 CYS A C 1
ATOM 837 O O . CYS A 1 103 ? -3.826 10.087 3.525 1.00 93.81 103 CYS A O 1
ATOM 839 N N . TYR A 1 104 ? -4.322 9.800 5.682 1.00 92.94 104 TYR A N 1
ATOM 840 C CA . TYR A 1 104 ? -3.113 9.033 5.999 1.00 92.94 104 TYR A CA 1
ATOM 841 C C . TYR A 1 104 ? -3.042 7.676 5.309 1.00 92.94 104 TYR A C 1
ATOM 843 O O . TYR A 1 104 ? -1.948 7.216 4.979 1.00 92.94 104 TYR A O 1
ATOM 851 N N . HIS A 1 105 ? -4.189 7.027 5.103 1.00 94.19 105 HIS A N 1
ATOM 852 C CA . HIS A 1 105 ? -4.242 5.804 4.316 1.00 94.19 105 HIS A CA 1
ATOM 853 C C . HIS A 1 105 ? -3.962 6.107 2.844 1.00 94.19 105 HIS A C 1
ATOM 855 O O . HIS A 1 105 ? -3.094 5.471 2.254 1.00 94.19 105 HIS A O 1
ATOM 861 N N . LYS A 1 106 ? -4.616 7.132 2.283 1.00 94.31 106 LYS A N 1
ATOM 862 C CA . LYS A 1 106 ? -4.415 7.557 0.887 1.00 94.31 106 LYS A CA 1
ATOM 863 C C . LYS A 1 106 ? -2.956 7.913 0.591 1.00 94.31 106 LYS A C 1
ATOM 865 O O . LYS A 1 106 ? -2.396 7.383 -0.359 1.00 94.31 106 LYS A O 1
ATOM 870 N N . ILE A 1 107 ? -2.312 8.684 1.471 1.00 91.75 107 ILE A N 1
ATOM 871 C CA . ILE A 1 107 ? -0.880 9.012 1.365 1.00 91.75 107 ILE A CA 1
ATOM 872 C C . ILE A 1 107 ? -0.019 7.739 1.357 1.00 91.75 107 ILE A C 1
ATOM 874 O O . ILE A 1 107 ? 0.911 7.620 0.561 1.00 91.75 107 ILE A O 1
ATOM 878 N N . ALA A 1 108 ? -0.313 6.772 2.232 1.00 91.50 108 ALA A N 1
ATOM 879 C CA . ALA A 1 108 ? 0.439 5.520 2.286 1.00 91.50 108 ALA A CA 1
ATOM 880 C C . ALA A 1 108 ? 0.253 4.672 1.013 1.00 91.50 108 ALA A C 1
ATOM 882 O O . ALA A 1 108 ? 1.208 4.052 0.545 1.00 91.50 108 ALA A O 1
ATOM 883 N N . VAL A 1 109 ? -0.953 4.665 0.436 1.00 91.75 109 VAL A N 1
ATOM 884 C CA . VAL A 1 109 ? -1.268 3.970 -0.824 1.00 91.75 109 VAL A CA 1
ATOM 885 C C . VAL A 1 109 ? -0.570 4.627 -2.018 1.00 91.75 109 VAL A C 1
ATOM 887 O O . VAL A 1 109 ? 0.035 3.925 -2.829 1.00 91.75 109 VAL A O 1
ATOM 890 N N . GLU A 1 110 ? -0.589 5.957 -2.118 1.00 89.25 110 GLU A N 1
ATOM 891 C CA . GLU A 1 110 ? 0.124 6.691 -3.175 1.00 89.25 110 GLU A CA 1
ATOM 892 C C . GLU A 1 110 ? 1.629 6.402 -3.140 1.00 89.25 110 GLU A C 1
ATOM 894 O O . GLU A 1 110 ? 2.225 6.072 -4.164 1.00 89.25 110 GLU A O 1
ATOM 899 N N . ASN A 1 111 ? 2.235 6.408 -1.951 1.00 84.81 111 ASN A N 1
ATOM 900 C CA . ASN A 1 111 ? 3.653 6.079 -1.795 1.00 84.81 111 ASN A CA 1
ATOM 901 C C . ASN A 1 111 ? 3.975 4.619 -2.133 1.00 84.81 111 ASN A C 1
ATOM 903 O O . ASN A 1 111 ? 5.047 4.328 -2.667 1.00 84.81 111 ASN A O 1
ATOM 907 N N . LEU A 1 112 ? 3.067 3.686 -1.832 1.00 82.25 112 LEU A N 1
ATOM 908 C CA . LEU A 1 112 ? 3.226 2.292 -2.245 1.00 82.25 112 LEU A CA 1
ATOM 909 C C . LEU A 1 112 ? 3.238 2.176 -3.774 1.00 82.25 112 LEU A C 1
ATOM 911 O O . LEU A 1 112 ? 4.056 1.444 -4.325 1.00 82.25 112 LEU A O 1
ATOM 915 N N . SER A 1 113 ? 2.363 2.931 -4.437 1.00 70.50 113 SER A N 1
ATOM 916 C CA . SER A 1 113 ? 2.242 2.962 -5.896 1.00 70.50 113 SER A CA 1
ATOM 917 C C . SER A 1 113 ? 3.506 3.545 -6.534 1.00 70.50 113 SER A C 1
ATOM 919 O O . SER A 1 113 ? 4.045 2.968 -7.473 1.00 70.50 113 SER A O 1
ATOM 921 N N . PHE A 1 114 ? 4.046 4.621 -5.957 1.00 63.06 114 PHE A N 1
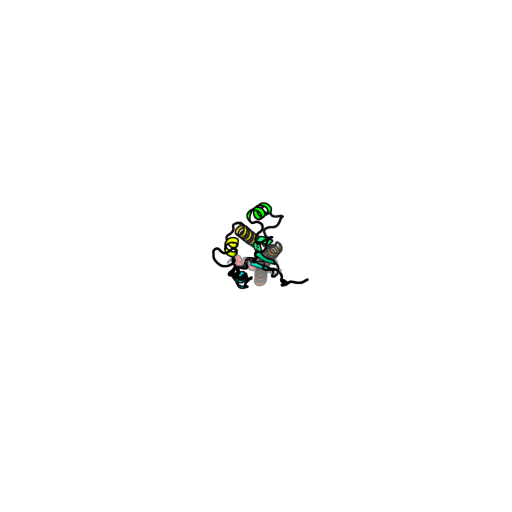ATOM 922 C CA . PHE A 1 114 ? 5.306 5.225 -6.391 1.00 63.06 114 PHE A CA 1
ATOM 923 C C . PHE A 1 114 ? 6.499 4.265 -6.238 1.00 63.06 114 PHE A C 1
ATOM 925 O O . PHE A 1 114 ? 7.255 4.057 -7.181 1.00 63.06 114 PHE A O 1
ATOM 932 N N . ARG A 1 115 ? 6.615 3.567 -5.098 1.00 62.16 115 ARG A N 1
ATOM 933 C CA . ARG A 1 115 ? 7.660 2.540 -4.901 1.00 62.16 115 ARG A CA 1
ATOM 934 C C . ARG A 1 115 ? 7.551 1.362 -5.868 1.00 62.16 115 ARG A C 1
ATOM 936 O O . ARG A 1 115 ? 8.561 0.749 -6.193 1.00 62.16 115 ARG A O 1
ATOM 943 N N . GLN A 1 116 ? 6.339 1.007 -6.289 1.00 62.12 116 GLN A N 1
ATOM 944 C CA . GLN A 1 116 ? 6.136 -0.033 -7.299 1.00 62.12 116 GLN A CA 1
ATOM 945 C C . GLN A 1 116 ? 6.529 0.450 -8.700 1.00 62.12 116 GLN A C 1
ATOM 947 O O . GLN A 1 116 ? 7.037 -0.351 -9.479 1.00 62.12 116 GLN A O 1
ATOM 952 N N . GLN A 1 117 ? 6.343 1.739 -9.003 1.00 57.66 117 GLN A N 1
ATOM 953 C CA . GLN A 1 117 ? 6.767 2.347 -10.269 1.00 57.66 117 GLN A CA 1
ATOM 954 C C . GLN A 1 117 ? 8.285 2.500 -10.373 1.00 57.66 117 GLN A C 1
ATOM 956 O O . GLN A 1 117 ? 8.838 2.269 -11.443 1.00 57.66 117 GLN A O 1
ATOM 961 N N . GLU A 1 118 ? 8.967 2.833 -9.275 1.00 55.25 118 GLU A N 1
ATOM 962 C CA . GLU A 1 118 ? 10.432 2.919 -9.281 1.00 55.25 118 GLU A CA 1
ATOM 963 C C . GLU A 1 118 ? 11.099 1.547 -9.462 1.00 55.25 118 GLU A C 1
ATOM 965 O O . GLU A 1 118 ? 12.235 1.484 -9.925 1.00 55.25 118 GLU A O 1
ATOM 970 N N . GLY A 1 119 ? 10.388 0.446 -9.193 1.00 55.12 119 GLY A N 1
ATOM 971 C CA . GLY A 1 119 ? 10.930 -0.906 -9.289 1.00 55.12 119 GLY A CA 1
ATOM 972 C C . GLY A 1 119 ? 12.072 -1.147 -8.295 1.00 55.12 119 GLY A C 1
ATOM 973 O O . GLY A 1 119 ? 12.760 -0.244 -7.826 1.00 55.12 119 GLY A O 1
ATOM 974 N N . SER A 1 120 ? 12.309 -2.403 -7.925 1.00 68.81 120 SER A N 1
ATOM 975 C CA . SER A 1 120 ? 13.567 -2.725 -7.240 1.00 68.81 120 SER A CA 1
ATOM 976 C C . SER A 1 120 ? 14.740 -2.426 -8.184 1.00 68.81 120 SER A C 1
ATOM 978 O O . SER A 1 120 ? 14.613 -2.653 -9.385 1.00 68.81 120 SER A O 1
ATOM 980 N N . VAL A 1 121 ? 15.904 -2.021 -7.661 1.00 64.94 121 VAL A N 1
ATOM 981 C CA . VAL A 1 121 ? 17.161 -1.932 -8.440 1.00 64.94 121 VAL A CA 1
ATOM 982 C C . VAL A 1 121 ? 17.398 -3.215 -9.251 1.00 64.94 121 VAL A C 1
ATOM 984 O O . VAL A 1 121 ? 17.832 -3.160 -10.395 1.00 64.94 121 VAL A O 1
ATOM 987 N N . LEU A 1 122 ? 17.022 -4.376 -8.699 1.00 60.75 122 LEU A N 1
ATOM 988 C CA . LEU A 1 122 ? 17.063 -5.659 -9.405 1.00 60.75 122 LEU A CA 1
ATOM 989 C C . LEU A 1 122 ? 16.158 -5.683 -10.639 1.00 60.75 122 LEU A C 1
ATOM 991 O O . LEU A 1 122 ? 16.561 -6.165 -11.688 1.00 60.75 122 LEU A O 1
ATOM 995 N N . GLN A 1 123 ? 14.945 -5.152 -10.532 1.00 63.31 123 GLN A N 1
ATOM 996 C CA . GLN A 1 123 ? 13.986 -5.110 -11.632 1.00 63.31 123 GLN A CA 1
ATOM 997 C C . GLN A 1 123 ? 14.422 -4.127 -12.726 1.00 63.31 123 GLN A C 1
ATOM 999 O O . GLN A 1 123 ? 14.250 -4.416 -13.906 1.00 63.31 123 GLN A O 1
ATOM 1004 N N . GLN A 1 124 ? 15.063 -3.018 -12.345 1.00 66.94 124 GLN A N 1
ATOM 1005 C CA . GLN A 1 124 ? 15.714 -2.111 -13.292 1.00 66.94 124 GLN A CA 1
ATOM 1006 C C . GLN A 1 124 ? 16.891 -2.796 -14.010 1.00 66.94 124 GLN A C 1
ATOM 1008 O O . GLN A 1 124 ? 16.967 -2.734 -15.233 1.00 66.94 124 GLN A O 1
ATOM 1013 N N . LEU A 1 125 ? 17.752 -3.521 -13.283 1.00 69.69 125 LEU A N 1
ATOM 1014 C CA . LEU A 1 125 ? 18.857 -4.309 -13.854 1.00 69.69 125 LEU A CA 1
ATOM 1015 C C . LEU A 1 125 ? 18.369 -5.378 -14.843 1.00 69.69 125 LEU A C 1
ATOM 1017 O O . LEU A 1 125 ? 18.948 -5.526 -15.917 1.00 69.69 125 LEU A O 1
ATOM 1021 N N . PHE A 1 126 ? 17.299 -6.107 -14.510 1.00 71.50 126 PHE A N 1
ATOM 1022 C CA . PHE A 1 126 ? 16.712 -7.095 -15.421 1.00 71.50 126 PHE A CA 1
ATOM 1023 C C . PHE A 1 126 ? 16.144 -6.447 -16.690 1.00 71.50 126 PHE A C 1
ATOM 1025 O O . PHE A 1 126 ? 16.355 -6.979 -17.776 1.00 71.50 126 PHE A O 1
ATOM 1032 N N . ASN A 1 127 ? 15.484 -5.291 -16.574 1.00 72.44 127 ASN A N 1
ATOM 1033 C CA . ASN A 1 127 ? 14.970 -4.564 -17.738 1.00 72.44 127 ASN A CA 1
ATOM 1034 C C . ASN A 1 127 ? 16.088 -4.047 -18.653 1.00 72.44 127 ASN A C 1
ATOM 1036 O O . ASN A 1 127 ? 15.960 -4.145 -19.871 1.00 72.44 127 ASN A O 1
ATOM 1040 N N . VAL A 1 128 ? 17.181 -3.519 -18.091 1.00 75.75 128 VAL A N 1
ATOM 1041 C CA . VAL A 1 128 ? 18.333 -3.059 -18.888 1.00 75.75 128 VAL A CA 1
ATOM 1042 C C . VAL A 1 128 ? 18.980 -4.229 -19.631 1.00 75.75 128 VAL A C 1
ATOM 1044 O O . VAL A 1 128 ? 19.219 -4.127 -20.829 1.00 75.75 128 VAL A O 1
ATOM 1047 N N . ASN A 1 129 ? 19.167 -5.369 -18.960 1.00 79.38 129 ASN A N 1
ATOM 1048 C CA . ASN A 1 129 ? 19.715 -6.580 -19.578 1.00 79.38 129 ASN A CA 1
ATOM 1049 C C . ASN A 1 129 ? 18.844 -7.076 -20.751 1.00 79.38 129 ASN A C 1
ATOM 1051 O O . ASN A 1 129 ? 19.355 -7.468 -21.798 1.00 79.38 129 ASN A O 1
ATOM 1055 N N . GLU A 1 130 ? 17.518 -7.015 -20.613 1.00 80.69 130 GLU A N 1
ATOM 1056 C CA . GLU A 1 130 ? 16.603 -7.408 -21.688 1.00 80.69 130 GLU A CA 1
ATOM 1057 C C . GLU A 1 130 ? 16.730 -6.504 -22.925 1.00 80.69 130 GLU A C 1
ATOM 1059 O O . GLU A 1 130 ? 16.785 -7.007 -24.049 1.00 80.69 130 GLU A O 1
ATOM 1064 N N . LEU A 1 131 ? 16.829 -5.186 -22.719 1.00 82.00 131 LEU A N 1
ATOM 1065 C CA . LEU A 1 131 ? 17.003 -4.211 -23.799 1.00 82.00 131 LEU A CA 1
ATOM 1066 C C . LEU A 1 131 ? 18.349 -4.384 -24.514 1.00 82.00 131 LEU A C 1
ATOM 1068 O O . LEU A 1 131 ? 18.376 -4.458 -25.742 1.00 82.00 131 LEU A O 1
ATOM 1072 N N . GLU A 1 132 ? 19.446 -4.535 -23.769 1.00 85.31 132 GLU A N 1
ATOM 1073 C CA . GLU A 1 132 ? 20.777 -4.790 -24.344 1.00 85.31 132 GLU A CA 1
ATOM 1074 C C . GLU A 1 132 ? 20.809 -6.095 -25.148 1.00 85.31 132 GLU A C 1
ATOM 1076 O O . GLU A 1 132 ? 21.451 -6.195 -26.198 1.00 85.31 132 GLU A O 1
ATOM 1081 N N . ARG A 1 133 ? 20.097 -7.124 -24.679 1.00 86.50 133 ARG A N 1
ATOM 1082 C CA . ARG A 1 133 ? 19.988 -8.399 -25.387 1.00 86.50 133 ARG A CA 1
ATOM 1083 C C . ARG A 1 133 ? 19.201 -8.267 -26.687 1.00 86.50 133 ARG A C 1
ATOM 1085 O O . ARG A 1 133 ? 19.555 -8.930 -27.662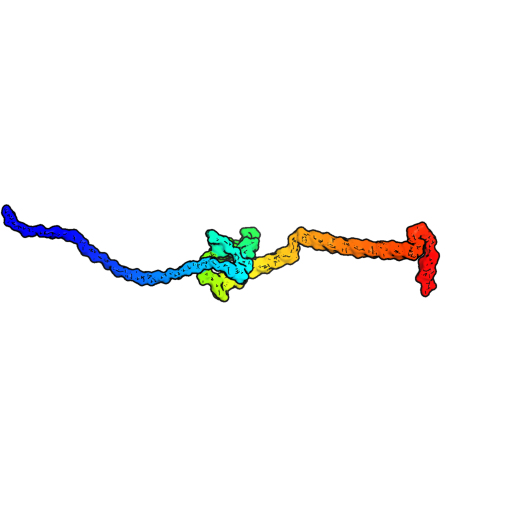 1.00 86.50 133 ARG A O 1
ATOM 1092 N N . GLN A 1 134 ? 18.148 -7.456 -26.702 1.00 90.06 134 GLN A N 1
ATOM 1093 C CA . GLN A 1 134 ? 17.368 -7.192 -27.906 1.00 90.06 134 GLN A CA 1
ATOM 1094 C C . GLN A 1 134 ? 18.194 -6.410 -28.935 1.00 90.06 134 GLN A C 1
ATOM 1096 O O . GLN A 1 134 ? 18.291 -6.844 -30.082 1.00 90.06 134 GLN A O 1
ATOM 1101 N N . GLU A 1 135 ? 18.879 -5.346 -28.511 1.00 90.00 135 GLU A N 1
ATOM 1102 C CA . GLU A 1 135 ? 19.742 -4.558 -29.400 1.00 90.00 135 GLU A CA 1
ATOM 1103 C C . GLU A 1 135 ? 20.877 -5.415 -29.985 1.00 90.00 135 GLU A C 1
ATOM 1105 O O . GLU A 1 135 ? 21.122 -5.394 -31.190 1.00 90.00 135 GLU A O 1
ATOM 1110 N N . ASN A 1 136 ? 21.519 -6.259 -29.171 1.00 87.88 136 ASN A N 1
ATOM 1111 C CA . ASN A 1 136 ? 22.555 -7.171 -29.663 1.00 87.88 136 ASN A CA 1
ATOM 1112 C C . ASN A 1 136 ? 22.036 -8.164 -30.714 1.00 87.88 136 ASN A C 1
ATOM 1114 O O . ASN A 1 136 ? 22.767 -8.505 -31.644 1.00 87.88 136 ASN A O 1
ATOM 1118 N N . ARG A 1 137 ? 20.787 -8.637 -30.595 1.00 91.31 137 ARG A N 1
ATOM 1119 C CA . ARG A 1 137 ? 20.183 -9.523 -31.605 1.00 91.31 137 ARG A CA 1
ATOM 1120 C C . ARG A 1 137 ? 19.951 -8.796 -32.923 1.00 91.31 137 ARG A C 1
ATOM 1122 O O . ARG A 1 137 ? 20.217 -9.380 -33.968 1.00 91.31 137 ARG A O 1
ATOM 1129 N N . GLU A 1 138 ? 19.496 -7.550 -32.868 1.00 91.44 138 GLU A N 1
ATOM 1130 C CA . GLU A 1 138 ? 19.285 -6.715 -34.056 1.00 91.44 138 GLU A CA 1
ATOM 1131 C C . GLU A 1 138 ? 20.615 -6.429 -34.764 1.00 91.44 138 GLU A C 1
ATOM 1133 O O . GLU A 1 138 ? 20.755 -6.716 -35.950 1.00 91.44 138 GLU A O 1
ATOM 1138 N N . ARG A 1 139 ? 21.649 -6.016 -34.021 1.00 89.38 139 ARG A N 1
ATOM 1139 C CA . ARG A 1 139 ? 22.996 -5.799 -34.582 1.00 89.38 139 ARG A CA 1
ATOM 1140 C C . ARG A 1 139 ? 23.610 -7.062 -35.178 1.00 89.38 139 ARG A C 1
ATOM 1142 O O . ARG A 1 139 ? 24.313 -6.999 -36.184 1.00 89.38 139 ARG A O 1
ATOM 1149 N N . PHE A 1 140 ? 23.378 -8.213 -34.552 1.00 91.31 140 PHE A N 1
ATOM 1150 C CA . PHE A 1 140 ? 23.867 -9.484 -35.074 1.00 91.31 140 PHE A CA 1
ATOM 1151 C C . PHE A 1 140 ? 23.131 -9.895 -36.354 1.00 91.31 140 PHE A C 1
ATOM 1153 O O . PHE A 1 140 ? 23.766 -10.424 -37.264 1.00 91.31 140 PHE A O 1
ATOM 1160 N N . ALA A 1 141 ? 21.827 -9.618 -36.453 1.00 90.56 141 ALA A N 1
ATOM 1161 C CA . ALA A 1 141 ? 21.067 -9.826 -37.682 1.00 90.56 141 ALA A CA 1
ATOM 1162 C C . ALA A 1 141 ? 21.611 -8.957 -38.828 1.00 90.56 141 ALA A C 1
ATOM 1164 O O . ALA A 1 141 ? 21.906 -9.500 -39.890 1.00 90.56 141 ALA A O 1
ATOM 1165 N N . ASP A 1 142 ? 21.875 -7.668 -38.584 1.00 88.81 142 ASP A N 1
ATOM 1166 C CA . ASP A 1 142 ? 22.491 -6.774 -39.579 1.00 88.81 142 ASP A CA 1
ATOM 1167 C C . ASP A 1 142 ? 23.842 -7.315 -40.080 1.00 88.81 142 ASP A C 1
ATOM 1169 O O . ASP A 1 142 ? 24.155 -7.272 -41.272 1.00 88.81 142 ASP A O 1
ATOM 1173 N N . LEU A 1 143 ? 24.659 -7.851 -39.167 1.00 88.31 143 LEU A N 1
ATOM 1174 C CA . LEU A 1 143 ? 25.953 -8.438 -39.511 1.00 88.31 143 LEU A CA 1
ATOM 1175 C C . LEU A 1 143 ? 25.799 -9.716 -40.343 1.00 88.31 143 LEU A C 1
ATOM 1177 O O . LEU A 1 143 ? 26.569 -9.928 -41.282 1.00 88.31 143 LEU A O 1
ATOM 1181 N N . LEU A 1 144 ? 24.817 -10.559 -40.020 1.00 88.31 144 LEU A N 1
ATOM 1182 C CA . LEU A 1 144 ? 24.503 -11.746 -40.812 1.00 88.31 144 LEU A CA 1
ATOM 1183 C C . LEU A 1 144 ? 23.989 -11.379 -42.204 1.00 88.31 144 LEU A C 1
ATOM 1185 O O . LEU A 1 144 ? 24.404 -12.016 -43.170 1.00 88.31 144 LEU A O 1
ATOM 1189 N N . ASP A 1 145 ? 23.160 -10.346 -42.328 1.00 86.12 145 ASP A N 1
ATOM 1190 C CA . ASP A 1 145 ? 22.661 -9.862 -43.616 1.00 86.12 145 ASP A CA 1
ATOM 1191 C C . ASP A 1 145 ? 23.792 -9.281 -44.471 1.00 86.12 145 ASP A C 1
ATOM 1193 O O . ASP A 1 145 ? 23.905 -9.595 -45.661 1.00 86.12 145 ASP A O 1
ATOM 1197 N N . ALA A 1 146 ? 24.690 -8.502 -43.862 1.00 83.00 146 ALA A N 1
ATOM 1198 C CA . ALA A 1 146 ? 25.887 -8.001 -44.530 1.00 83.00 146 ALA A CA 1
ATOM 1199 C C . ALA A 1 146 ? 26.802 -9.150 -44.983 1.00 83.00 146 ALA A C 1
ATOM 1201 O O . ALA A 1 146 ? 27.242 -9.178 -46.134 1.00 83.00 146 ALA A O 1
ATOM 1202 N N . ALA A 1 147 ? 27.055 -10.132 -44.114 1.00 82.88 147 ALA A N 1
ATOM 1203 C CA . ALA A 1 147 ? 27.844 -11.310 -44.460 1.00 82.88 147 ALA A CA 1
ATOM 1204 C C . ALA A 1 147 ? 27.181 -12.110 -45.590 1.00 82.88 147 ALA A C 1
ATOM 1206 O O . ALA A 1 147 ? 27.843 -12.461 -46.565 1.00 82.88 147 ALA A O 1
ATOM 1207 N N . TYR A 1 148 ? 25.872 -12.350 -45.506 1.00 84.81 148 TYR A N 1
ATOM 1208 C CA . TYR A 1 148 ? 25.099 -13.037 -46.536 1.00 84.81 148 TYR A CA 1
ATOM 1209 C C . TYR A 1 148 ? 25.185 -12.317 -47.884 1.00 84.81 148 TYR A C 1
ATOM 1211 O O . TYR A 1 148 ? 25.426 -12.966 -48.902 1.00 84.81 148 TYR A O 1
ATOM 1219 N N . PHE A 1 149 ? 25.051 -10.988 -47.904 1.00 81.00 149 PHE A N 1
ATOM 1220 C CA . PHE A 1 149 ? 25.236 -10.193 -49.116 1.00 81.00 149 PHE A CA 1
ATOM 1221 C C . PHE A 1 149 ? 26.639 -10.384 -49.706 1.00 81.00 149 PHE A C 1
ATOM 1223 O O . PHE A 1 149 ? 26.767 -10.671 -50.896 1.00 81.00 149 PHE A O 1
ATOM 1230 N N . LEU A 1 150 ? 27.683 -10.291 -48.880 1.00 77.94 150 LEU A N 1
ATOM 1231 C CA . LEU A 1 150 ? 29.070 -10.473 -49.320 1.00 77.94 150 LEU A CA 1
ATOM 1232 C C . LEU A 1 150 ? 29.321 -11.880 -49.882 1.00 77.94 150 LEU A C 1
ATOM 1234 O O . LEU A 1 150 ? 29.949 -12.016 -50.931 1.00 77.94 150 LEU A O 1
ATOM 1238 N N . PHE A 1 151 ? 28.794 -12.922 -49.234 1.00 77.44 151 PHE A N 1
ATOM 1239 C CA . PHE A 1 151 ? 28.891 -14.298 -49.726 1.00 77.44 151 PHE A CA 1
ATOM 1240 C C . PHE A 1 151 ? 28.113 -14.504 -51.025 1.00 77.44 151 PHE A C 1
ATOM 1242 O O . PHE A 1 151 ? 28.626 -15.128 -51.951 1.00 77.44 151 PHE A O 1
ATOM 1249 N N . LYS A 1 152 ? 26.898 -13.954 -51.122 1.00 77.69 152 LYS A N 1
ATOM 1250 C CA . LYS A 1 152 ? 26.055 -14.041 -52.321 1.00 77.69 152 LYS A CA 1
ATOM 1251 C C . LYS A 1 152 ? 26.699 -13.370 -53.534 1.00 77.69 152 LYS A C 1
ATOM 1253 O O . LYS A 1 152 ? 26.489 -13.826 -54.651 1.00 77.69 152 LYS A O 1
ATOM 1258 N N . GLN A 1 153 ? 27.460 -12.302 -53.315 1.00 73.00 153 GLN A N 1
ATOM 1259 C CA . GLN A 1 153 ? 28.184 -11.585 -54.367 1.00 73.00 153 GLN A CA 1
ATOM 1260 C C . GLN A 1 153 ? 29.588 -12.158 -54.635 1.00 73.00 153 GLN A C 1
ATOM 1262 O O . GLN A 1 153 ? 30.361 -11.533 -55.355 1.00 73.00 153 GLN A O 1
ATOM 1267 N N . GLU A 1 154 ? 29.934 -13.316 -54.053 1.00 67.06 154 GLU A N 1
ATOM 1268 C CA . GLU A 1 154 ? 31.254 -13.957 -54.185 1.00 67.06 154 GLU A CA 1
ATOM 1269 C C . GLU A 1 154 ? 32.427 -13.032 -53.805 1.00 67.06 154 GLU A C 1
ATOM 1271 O O . GLU A 1 154 ? 33.557 -13.179 -54.272 1.00 67.06 154 GLU A O 1
ATOM 1276 N N . LEU A 1 155 ? 32.188 -12.112 -52.868 1.00 63.91 155 LEU A N 1
ATOM 1277 C CA . LEU A 1 155 ? 33.192 -11.180 -52.363 1.00 63.91 155 LEU A CA 1
ATOM 1278 C C . LEU A 1 155 ? 34.040 -11.693 -51.183 1.00 63.91 155 LEU A C 1
ATOM 1280 O O . LEU A 1 155 ? 34.810 -10.880 -50.664 1.00 63.91 155 LEU A O 1
ATOM 1284 N N . PRO A 1 156 ? 33.957 -12.949 -50.678 1.00 53.97 156 PRO A N 1
ATOM 1285 C CA . PRO A 1 156 ? 34.371 -13.176 -49.304 1.00 53.97 156 PRO A CA 1
ATOM 1286 C C . PRO A 1 156 ? 35.879 -13.015 -49.084 1.00 53.97 156 PRO A C 1
ATOM 1288 O O . PRO A 1 156 ? 36.257 -12.694 -47.966 1.00 53.97 156 PRO A O 1
ATOM 1291 N N . HIS A 1 157 ? 36.749 -13.135 -50.101 1.00 54.88 157 HIS A N 1
ATOM 1292 C CA . HIS A 1 157 ? 38.206 -13.061 -49.885 1.00 54.88 157 HIS A CA 1
ATOM 1293 C C . HIS A 1 157 ? 39.050 -12.516 -51.053 1.00 54.88 157 HIS A C 1
ATOM 1295 O O . HIS A 1 157 ? 40.234 -12.844 -51.136 1.00 54.88 157 HIS A O 1
ATOM 1301 N N . THR A 1 158 ? 38.516 -11.698 -51.966 1.00 53.09 158 THR A N 1
ATOM 1302 C CA . THR A 1 158 ? 39.326 -11.214 -53.102 1.00 53.09 158 THR A CA 1
ATOM 1303 C C . THR A 1 158 ? 39.159 -9.721 -53.362 1.00 53.09 158 THR A C 1
ATOM 1305 O O . THR A 1 158 ? 38.068 -9.169 -53.290 1.00 53.09 158 THR A O 1
ATOM 1308 N N . THR A 1 159 ? 40.263 -9.056 -53.698 1.00 57.97 159 THR A N 1
ATOM 1309 C CA . THR A 1 159 ? 40.363 -7.653 -54.141 1.00 57.97 159 THR A CA 1
ATOM 1310 C C . THR A 1 159 ? 39.700 -7.395 -55.508 1.00 57.97 159 THR A C 1
ATOM 1312 O O . THR A 1 159 ? 40.025 -6.427 -56.195 1.00 57.97 159 THR A O 1
ATOM 1315 N N . LEU A 1 160 ? 38.784 -8.267 -55.936 1.00 56.19 160 LEU A N 1
ATOM 1316 C CA . LEU A 1 160 ? 38.121 -8.229 -57.234 1.00 56.19 160 LEU A CA 1
ATOM 1317 C C . LEU A 1 160 ? 36.737 -7.589 -57.084 1.00 56.19 160 LEU A C 1
ATOM 1319 O O . LEU A 1 160 ? 35.722 -8.256 -56.921 1.00 56.19 160 LEU A O 1
ATOM 1323 N N . TYR A 1 161 ? 36.705 -6.259 -57.167 1.00 62.22 161 TYR A N 1
ATOM 1324 C CA . TYR A 1 161 ? 35.487 -5.442 -57.055 1.00 62.22 161 TYR A CA 1
ATOM 1325 C C . TYR A 1 161 ? 34.629 -5.405 -58.334 1.00 62.22 161 TYR A C 1
ATOM 1327 O O . TYR A 1 161 ? 33.621 -4.701 -58.384 1.00 62.22 161 TYR A O 1
ATOM 1335 N N . SER A 1 162 ? 35.017 -6.131 -59.387 1.00 64.38 162 SER A N 1
ATOM 1336 C CA . SER A 1 162 ? 34.357 -6.102 -60.700 1.00 64.38 162 SER A CA 1
ATOM 1337 C C . SER A 1 162 ? 32.856 -6.454 -60.664 1.00 64.38 162 SER A C 1
ATOM 1339 O O . SER A 1 162 ? 32.090 -5.747 -61.320 1.00 64.38 162 SER A O 1
ATOM 1341 N N . PRO A 1 163 ? 32.387 -7.454 -59.885 1.00 63.59 163 PRO A N 1
ATOM 1342 C CA . PRO A 1 163 ? 30.953 -7.744 -59.763 1.00 63.59 163 PRO A CA 1
ATOM 1343 C C . PRO A 1 163 ? 30.165 -6.606 -59.095 1.00 63.59 163 PRO A C 1
ATOM 1345 O O . PRO A 1 163 ? 29.035 -6.319 -59.478 1.00 63.59 163 PRO A O 1
ATOM 1348 N N . LEU A 1 164 ? 30.788 -5.916 -58.136 1.00 61.56 164 LEU A N 1
ATOM 1349 C CA . LEU A 1 164 ? 30.196 -4.816 -57.369 1.00 61.56 164 LEU A CA 1
ATOM 1350 C C . LEU A 1 164 ? 30.051 -3.548 -58.227 1.00 61.56 164 LEU A C 1
ATOM 1352 O O . LEU A 1 164 ? 29.029 -2.869 -58.176 1.00 61.56 164 LEU A O 1
ATOM 1356 N N . LEU A 1 165 ? 31.054 -3.267 -59.065 1.00 66.25 165 LEU A N 1
ATOM 1357 C CA . LEU A 1 165 ? 31.028 -2.161 -60.025 1.00 66.25 165 LEU A CA 1
ATOM 1358 C C . LEU A 1 165 ? 29.917 -2.330 -61.067 1.00 66.25 165 LEU A C 1
ATOM 1360 O O . LEU A 1 165 ? 29.232 -1.359 -61.360 1.00 66.25 165 LEU A O 1
ATOM 1364 N N . ASN A 1 166 ? 29.691 -3.547 -61.569 1.00 66.62 166 ASN A N 1
ATOM 1365 C CA . ASN A 1 166 ? 28.615 -3.826 -62.531 1.00 66.62 166 ASN A CA 1
ATOM 1366 C C . ASN A 1 166 ? 27.205 -3.655 -61.941 1.00 66.62 166 ASN A C 1
ATOM 1368 O O . ASN A 1 166 ? 26.256 -3.433 -62.684 1.00 66.62 166 ASN A O 1
ATOM 1372 N N . LEU A 1 167 ? 27.063 -3.761 -60.618 1.00 64.81 167 LEU A N 1
ATOM 1373 C CA . LEU A 1 167 ? 25.785 -3.618 -59.916 1.00 64.81 167 LEU A CA 1
ATOM 1374 C C . LEU A 1 167 ? 25.444 -2.147 -59.608 1.00 64.81 167 LEU A C 1
ATOM 1376 O O . LEU A 1 167 ? 24.284 -1.827 -59.385 1.00 64.81 167 LEU A O 1
ATOM 1380 N N . LEU A 1 168 ? 26.449 -1.261 -59.600 1.00 63.44 168 LEU A N 1
ATOM 1381 C CA . LEU A 1 168 ? 26.309 0.186 -59.377 1.00 63.44 168 LEU A CA 1
ATOM 1382 C C . LEU A 1 168 ? 26.202 1.000 -60.678 1.00 63.44 168 LEU A C 1
ATOM 1384 O O . LEU A 1 168 ? 25.859 2.180 -60.627 1.00 63.44 168 LEU A O 1
ATOM 1388 N N . THR A 1 169 ? 26.556 0.409 -61.822 1.00 57.91 169 THR A N 1
ATOM 1389 C CA . THR A 1 169 ? 26.549 1.065 -63.143 1.00 57.91 169 THR A CA 1
ATOM 1390 C C . THR A 1 169 ? 25.362 0.676 -64.030 1.00 57.91 169 THR A C 1
ATOM 1392 O O . THR A 1 169 ? 25.264 1.187 -65.147 1.00 57.91 169 THR A O 1
ATOM 1395 N N . MET A 1 170 ? 24.464 -0.185 -63.541 1.00 49.00 170 MET A N 1
ATOM 1396 C CA . MET A 1 170 ? 23.109 -0.380 -64.080 1.00 49.00 170 MET A CA 1
ATOM 1397 C C . MET A 1 170 ? 22.107 0.500 -63.340 1.00 49.00 170 MET A C 1
ATOM 1399 O O . MET A 1 170 ? 21.184 1.002 -64.018 1.00 49.00 170 MET A O 1
#